Protein AF-A0A562LCC7-F1 (afdb_monomer_lite)

Structure (mmCIF, N/CA/C/O backbone):
data_AF-A0A562LCC7-F1
#
_entry.id   AF-A0A562LCC7-F1
#
loop_
_atom_site.group_PDB
_atom_site.id
_atom_site.type_symbol
_atom_site.label_atom_id
_atom_site.label_alt_id
_atom_site.label_comp_id
_atom_site.label_asym_id
_atom_site.label_entity_id
_atom_site.label_seq_id
_atom_site.pdbx_PDB_ins_code
_atom_site.Cartn_x
_atom_site.Cartn_y
_atom_site.Cartn_z
_atom_site.occupancy
_atom_site.B_iso_or_equiv
_atom_site.auth_seq_id
_atom_site.auth_comp_id
_atom_site.auth_asym_id
_atom_site.auth_atom_id
_atom_site.pdbx_PDB_model_num
ATOM 1 N N . MET A 1 1 ? -17.435 6.378 -4.407 1.00 71.06 1 MET A N 1
ATOM 2 C CA . MET A 1 1 ? -16.323 6.685 -3.482 1.00 71.06 1 MET A CA 1
ATOM 3 C C . MET A 1 1 ? -16.244 5.598 -2.419 1.00 71.06 1 MET A C 1
ATOM 5 O O . MET A 1 1 ? -17.303 5.247 -1.898 1.00 71.06 1 MET A O 1
ATOM 9 N N . PRO A 1 2 ? -15.059 5.020 -2.147 1.00 78.81 2 PRO A N 1
ATOM 10 C CA . PRO A 1 2 ? -14.883 4.015 -1.097 1.00 78.81 2 PRO A CA 1
ATOM 11 C C . PRO A 1 2 ? -15.195 4.622 0.275 1.00 78.81 2 PRO A C 1
ATOM 13 O O . PRO A 1 2 ? -14.835 5.766 0.543 1.00 78.81 2 PRO A O 1
ATOM 16 N N . LYS A 1 3 ? -15.900 3.869 1.126 1.00 86.50 3 LYS A N 1
ATOM 17 C CA . LYS A 1 3 ? -16.398 4.354 2.428 1.00 86.50 3 LYS A CA 1
ATOM 18 C C . LYS A 1 3 ? -15.525 3.927 3.609 1.00 86.50 3 LYS A C 1
ATOM 20 O O . LYS A 1 3 ? -15.708 4.428 4.711 1.00 86.50 3 LYS A O 1
ATOM 25 N N . THR A 1 4 ? -14.598 2.994 3.390 1.00 88.81 4 THR A N 1
ATOM 26 C CA . THR A 1 4 ? -13.696 2.458 4.419 1.00 88.81 4 THR A CA 1
ATOM 27 C C . THR A 1 4 ? -12.280 2.292 3.870 1.00 88.81 4 THR A C 1
ATOM 29 O O . THR A 1 4 ? -12.093 2.137 2.661 1.00 88.81 4 THR A O 1
ATOM 32 N N . LEU A 1 5 ? -11.278 2.271 4.757 1.00 88.56 5 LEU A N 1
ATOM 33 C CA . LEU A 1 5 ? -9.874 2.034 4.385 1.00 88.56 5 LEU A CA 1
ATOM 34 C C . LEU A 1 5 ? -9.678 0.686 3.677 1.00 88.56 5 LEU A C 1
ATOM 36 O O . LEU A 1 5 ? -8.919 0.599 2.718 1.00 88.56 5 LEU A O 1
ATOM 40 N N . VAL A 1 6 ? -10.429 -0.343 4.079 1.00 87.88 6 VAL A N 1
ATOM 41 C CA . VAL A 1 6 ? -10.408 -1.669 3.440 1.00 87.88 6 VAL A CA 1
ATOM 42 C C . VAL A 1 6 ? -10.953 -1.608 2.010 1.00 87.88 6 VAL A C 1
ATOM 44 O O . VAL A 1 6 ? -10.360 -2.182 1.097 1.00 87.88 6 VAL A O 1
ATOM 47 N N . GLN A 1 7 ? -12.052 -0.879 1.787 1.00 90.19 7 GLN A N 1
ATOM 48 C CA . GLN A 1 7 ? -12.599 -0.681 0.441 1.00 90.19 7 GLN A CA 1
ATOM 49 C C . GLN A 1 7 ? -11.641 0.126 -0.438 1.00 90.19 7 GLN A C 1
ATOM 51 O O . GLN A 1 7 ? -11.449 -0.215 -1.603 1.00 90.19 7 GLN A O 1
ATOM 56 N N . PHE A 1 8 ? -11.010 1.160 0.124 1.00 92.00 8 PHE A N 1
ATOM 57 C CA . PHE A 1 8 ? -10.007 1.955 -0.578 1.00 92.00 8 PHE A CA 1
ATOM 58 C C . PHE A 1 8 ? -8.798 1.098 -0.976 1.00 92.00 8 PHE A C 1
ATOM 60 O O . PHE A 1 8 ? -8.390 1.122 -2.135 1.00 92.00 8 PHE A O 1
ATOM 67 N N . ARG A 1 9 ? -8.281 0.273 -0.058 1.00 92.50 9 ARG A N 1
ATOM 68 C CA . ARG A 1 9 ? -7.190 -0.677 -0.318 1.00 92.50 9 ARG A CA 1
ATOM 69 C C . ARG A 1 9 ? -7.522 -1.632 -1.461 1.00 92.50 9 ARG A C 1
ATOM 71 O O . ARG A 1 9 ? -6.736 -1.768 -2.390 1.00 92.50 9 ARG A O 1
ATOM 78 N N . ALA A 1 10 ? -8.696 -2.263 -1.418 1.00 92.50 10 ALA A N 1
ATOM 79 C CA . ALA A 1 10 ? -9.124 -3.212 -2.445 1.00 92.50 10 ALA A CA 1
ATOM 80 C C . ALA A 1 10 ? -9.308 -2.548 -3.818 1.00 92.50 10 ALA A C 1
ATOM 82 O O . ALA A 1 10 ? -8.964 -3.135 -4.843 1.00 92.50 10 ALA A O 1
ATOM 83 N N . GLN A 1 11 ? -9.832 -1.320 -3.847 1.00 94.50 11 GLN A N 1
ATOM 84 C CA . GLN A 1 11 ? -10.007 -0.576 -5.090 1.00 94.50 11 GLN A CA 1
ATOM 85 C C . GLN A 1 11 ? -8.661 -0.178 -5.710 1.00 94.50 11 GLN A C 1
ATOM 87 O O . GLN A 1 11 ? -8.487 -0.323 -6.917 1.00 94.50 11 GLN A O 1
ATOM 92 N N . ASN A 1 12 ? -7.704 0.272 -4.895 1.00 93.25 12 ASN A N 1
ATOM 93 C CA . ASN A 1 12 ? -6.360 0.604 -5.368 1.00 93.25 12 ASN A CA 1
ATOM 94 C C . ASN A 1 12 ? -5.582 -0.637 -5.805 1.00 93.25 12 ASN A C 1
ATOM 96 O O . ASN A 1 12 ? -4.899 -0.572 -6.815 1.00 93.25 12 ASN A O 1
ATOM 100 N N . LEU A 1 13 ? -5.727 -1.773 -5.115 1.00 93.75 13 LEU A N 1
ATOM 101 C CA . LEU A 1 13 ? -5.094 -3.023 -5.538 1.00 93.75 13 LEU A CA 1
ATOM 102 C C . LEU A 1 13 ? -5.513 -3.406 -6.962 1.00 93.75 13 LEU A C 1
ATOM 104 O O . LEU A 1 13 ? -4.655 -3.607 -7.812 1.00 93.75 13 LEU A O 1
ATOM 108 N N . ARG A 1 14 ? -6.822 -3.404 -7.245 1.00 94.19 14 ARG A N 1
ATOM 109 C CA . ARG A 1 14 ? -7.340 -3.693 -8.593 1.00 94.19 14 ARG A CA 1
ATOM 110 C C . ARG A 1 14 ? -6.819 -2.714 -9.643 1.00 94.19 14 ARG A C 1
ATOM 112 O O . ARG A 1 14 ? -6.567 -3.106 -10.774 1.00 94.19 14 ARG A O 1
ATOM 119 N N . LEU A 1 15 ? -6.679 -1.439 -9.278 1.00 94.88 15 LEU A N 1
ATOM 120 C CA . LEU A 1 15 ? -6.130 -0.424 -10.173 1.00 94.88 15 LEU A CA 1
ATOM 121 C C . LEU A 1 15 ? -4.639 -0.669 -10.446 1.00 94.88 15 LEU A C 1
ATOM 123 O O . LEU A 1 15 ? -4.203 -0.589 -11.588 1.00 94.88 15 LEU A O 1
ATOM 127 N N . LEU A 1 16 ? -3.862 -0.999 -9.417 1.00 94.31 16 LEU A N 1
ATOM 128 C CA . LEU A 1 16 ? -2.432 -1.276 -9.537 1.00 94.31 16 LEU A CA 1
ATOM 129 C C . LEU A 1 16 ? -2.159 -2.545 -10.351 1.00 94.31 16 LEU A C 1
ATOM 131 O O . LEU A 1 16 ? -1.238 -2.549 -11.157 1.00 94.31 16 LEU A O 1
ATOM 135 N N . GLU A 1 17 ? -2.991 -3.577 -10.211 1.00 93.06 17 GLU A N 1
ATOM 136 C CA . GLU A 1 17 ? -2.936 -4.782 -11.052 1.00 93.06 17 GLU A CA 1
ATOM 137 C C . GLU A 1 17 ? -3.179 -4.470 -12.539 1.00 93.06 17 GLU A C 1
ATOM 139 O O . GLU A 1 17 ? -2.615 -5.132 -13.404 1.00 93.06 17 GLU A O 1
ATOM 144 N N . GLN A 1 18 ? -3.986 -3.449 -12.849 1.00 94.81 18 GLN A N 1
ATOM 145 C CA . GLN A 1 18 ? -4.239 -3.010 -14.227 1.00 94.81 18 GLN A CA 1
ATOM 146 C C . GLN A 1 18 ? -3.136 -2.102 -14.779 1.00 94.81 18 GLN A C 1
ATOM 148 O O . GLN A 1 18 ? -2.823 -2.177 -15.964 1.00 94.81 18 GLN A O 1
ATOM 153 N N . LEU A 1 19 ? -2.575 -1.221 -13.946 1.00 93.81 19 LEU A N 1
ATOM 154 C CA . LEU A 1 19 ? -1.560 -0.248 -14.363 1.00 93.81 19 LEU A CA 1
ATOM 155 C C . LEU A 1 19 ? -0.148 -0.836 -14.403 1.00 93.81 19 LEU A C 1
ATOM 157 O O . LEU A 1 19 ? 0.669 -0.409 -15.215 1.00 93.81 19 LEU A O 1
ATOM 161 N N . CYS A 1 20 ? 0.146 -1.785 -13.516 1.00 92.25 20 CYS A N 1
ATOM 162 C CA . CYS A 1 20 ? 1.472 -2.368 -13.337 1.00 92.25 20 CYS A CA 1
ATOM 163 C C . CYS A 1 20 ? 1.407 -3.908 -13.310 1.00 92.25 20 CYS A C 1
ATOM 165 O O . CYS A 1 20 ? 1.872 -4.512 -12.340 1.00 92.25 20 CYS A O 1
ATOM 167 N N . PRO A 1 21 ? 0.846 -4.568 -14.345 1.00 90.38 21 PRO A N 1
ATOM 168 C CA . PRO A 1 21 ? 0.717 -6.028 -14.356 1.00 90.38 21 PRO A CA 1
ATOM 169 C C . PRO A 1 21 ? 2.077 -6.743 -14.313 1.00 90.38 21 PRO A C 1
ATOM 171 O O . PRO A 1 21 ? 2.184 -7.833 -13.754 1.00 90.38 21 PRO A O 1
ATOM 174 N N . ASP A 1 22 ? 3.123 -6.109 -14.848 1.00 94.56 22 ASP A N 1
ATOM 175 C CA . ASP A 1 22 ? 4.470 -6.679 -14.954 1.00 94.56 22 ASP A CA 1
ATOM 176 C C . ASP A 1 22 ? 5.348 -6.436 -13.714 1.00 94.56 22 ASP A C 1
ATOM 178 O O . ASP A 1 22 ? 6.457 -6.965 -13.632 1.00 94.56 22 ASP A O 1
ATOM 182 N N . ASP A 1 23 ? 4.868 -5.665 -12.729 1.00 93.44 23 ASP A N 1
ATOM 183 C CA . ASP A 1 23 ? 5.622 -5.353 -11.510 1.00 93.44 23 ASP A CA 1
ATOM 184 C C . ASP A 1 23 ? 4.863 -5.749 -10.228 1.00 93.44 23 ASP A C 1
ATOM 186 O O . ASP A 1 23 ? 4.374 -4.907 -9.461 1.00 93.44 23 ASP A O 1
ATOM 190 N N . PRO A 1 24 ? 4.792 -7.058 -9.925 1.00 92.25 24 PRO A N 1
ATOM 191 C CA . PRO A 1 24 ? 4.195 -7.536 -8.683 1.00 92.25 24 PRO A CA 1
ATOM 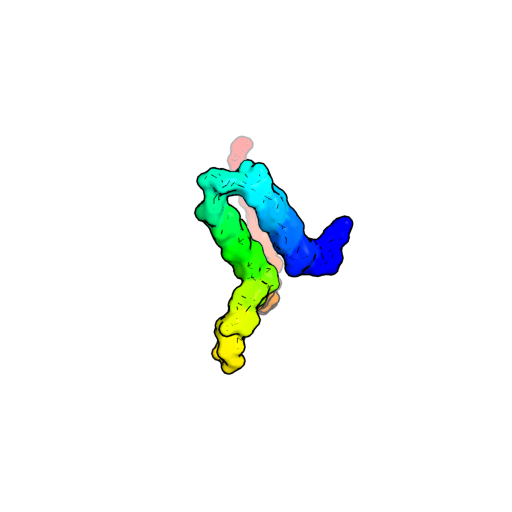192 C C . PRO A 1 24 ? 5.005 -7.134 -7.439 1.00 92.25 24 PRO A C 1
ATOM 194 O O . PRO A 1 24 ? 4.478 -7.191 -6.324 1.00 92.25 24 PRO A O 1
ATOM 197 N N . ALA A 1 25 ? 6.280 -6.756 -7.586 1.00 94.50 25 ALA A N 1
ATOM 198 C CA . ALA A 1 25 ? 7.106 -6.314 -6.466 1.00 94.50 25 ALA A CA 1
ATOM 199 C C . ALA A 1 25 ? 6.667 -4.924 -5.987 1.00 94.50 25 ALA A C 1
ATOM 201 O O . ALA A 1 25 ? 6.506 -4.716 -4.780 1.00 94.50 25 ALA A O 1
ATOM 202 N N . TYR A 1 26 ? 6.378 -4.019 -6.922 1.00 93.81 26 TYR A N 1
ATOM 203 C CA . TYR A 1 26 ? 5.807 -2.709 -6.636 1.00 93.81 26 TYR A CA 1
ATOM 204 C C . TYR A 1 26 ? 4.455 -2.810 -5.922 1.00 93.81 26 TYR A C 1
ATOM 206 O O . TYR A 1 26 ? 4.262 -2.182 -4.879 1.00 93.81 26 TYR A O 1
ATOM 214 N N . ILE A 1 27 ? 3.549 -3.669 -6.404 1.00 93.56 27 ILE A N 1
ATOM 215 C CA . ILE A 1 27 ? 2.228 -3.873 -5.781 1.00 93.56 27 ILE A CA 1
ATOM 216 C C . ILE A 1 27 ? 2.377 -4.336 -4.322 1.00 93.56 27 ILE A C 1
ATOM 218 O O . ILE A 1 27 ? 1.706 -3.820 -3.424 1.00 93.56 27 ILE A O 1
ATOM 222 N N . LYS A 1 28 ? 3.299 -5.269 -4.049 1.00 92.50 28 LYS A N 1
ATOM 223 C CA . LYS A 1 28 ? 3.583 -5.739 -2.681 1.00 92.50 28 LYS A CA 1
ATOM 224 C C . LYS A 1 28 ? 4.161 -4.637 -1.794 1.00 92.50 28 LYS A C 1
ATOM 226 O O . LYS A 1 28 ? 3.759 -4.524 -0.636 1.00 92.50 28 LYS A O 1
ATOM 231 N N . ALA A 1 29 ? 5.089 -3.836 -2.316 1.00 94.75 29 ALA A N 1
ATOM 232 C CA . ALA A 1 29 ? 5.673 -2.717 -1.581 1.00 94.75 29 ALA A CA 1
ATOM 233 C C . ALA A 1 29 ? 4.608 -1.668 -1.226 1.00 94.75 29 ALA A C 1
ATOM 235 O O . ALA A 1 29 ? 4.544 -1.222 -0.079 1.00 94.75 29 ALA A O 1
ATOM 236 N N . TRP A 1 30 ? 3.724 -1.353 -2.175 1.00 94.62 30 TRP A N 1
ATOM 237 C CA . TRP A 1 30 ? 2.611 -0.433 -1.967 1.00 94.62 30 TRP A CA 1
ATOM 238 C C . TRP A 1 30 ? 1.651 -0.933 -0.883 1.00 94.62 30 TRP A C 1
ATOM 240 O O . TRP A 1 30 ? 1.335 -0.190 0.044 1.00 94.62 30 TRP A O 1
ATOM 250 N N . LEU A 1 31 ? 1.241 -2.207 -0.943 1.00 92.12 31 LEU A N 1
ATOM 251 C CA . LEU A 1 31 ? 0.357 -2.807 0.065 1.00 92.12 31 LEU A CA 1
ATOM 252 C C . LEU A 1 31 ? 0.976 -2.768 1.462 1.00 92.12 31 LEU A C 1
ATOM 254 O O . LEU A 1 31 ? 0.301 -2.401 2.420 1.00 92.12 31 LEU A O 1
ATOM 258 N N . LYS A 1 32 ? 2.267 -3.101 1.575 1.00 91.88 32 LYS A N 1
ATOM 259 C CA . LYS A 1 32 ? 2.989 -3.057 2.847 1.00 91.88 32 LYS A CA 1
ATOM 260 C C . LYS A 1 32 ? 2.999 -1.646 3.434 1.00 91.88 32 LYS A C 1
ATOM 262 O O . LYS A 1 32 ? 2.634 -1.465 4.591 1.00 91.88 32 LYS A O 1
ATOM 267 N N . GLN A 1 33 ? 3.378 -0.650 2.635 1.00 92.44 33 GLN A N 1
ATOM 268 C CA . GLN A 1 33 ? 3.420 0.741 3.081 1.00 92.44 33 GLN A CA 1
ATOM 269 C C . GLN A 1 33 ? 2.025 1.250 3.467 1.00 92.44 33 GLN A C 1
ATOM 271 O O . GLN A 1 33 ? 1.874 1.916 4.491 1.00 92.44 33 GLN A O 1
ATOM 276 N N . PHE A 1 34 ? 1.000 0.900 2.685 1.00 92.38 34 PHE A N 1
ATOM 277 C CA . PHE A 1 34 ? -0.385 1.242 2.985 1.00 92.38 34 PHE A CA 1
ATOM 278 C C . PHE A 1 34 ? -0.834 0.641 4.325 1.00 92.38 34 PHE A C 1
ATOM 280 O O . PHE A 1 34 ? -1.393 1.349 5.164 1.00 92.38 34 PHE A O 1
ATOM 287 N N . ASP A 1 35 ? -0.567 -0.644 4.555 1.00 90.38 35 ASP A N 1
ATOM 288 C CA . ASP A 1 35 ? -0.975 -1.339 5.776 1.00 90.38 35 ASP A CA 1
ATOM 289 C C . ASP A 1 35 ? -0.229 -0.812 7.019 1.00 90.38 35 ASP A C 1
ATOM 291 O O . ASP A 1 35 ? -0.827 -0.698 8.091 1.00 90.38 35 ASP A O 1
ATOM 295 N N . GLU A 1 36 ? 1.046 -0.430 6.883 1.00 90.06 36 GLU A N 1
ATOM 296 C CA . GLU A 1 36 ? 1.847 0.200 7.944 1.00 90.06 36 GLU A CA 1
ATOM 297 C C . GLU A 1 36 ? 1.337 1.605 8.301 1.00 90.06 36 GLU A C 1
ATOM 299 O O . GLU A 1 36 ? 1.139 1.910 9.478 1.00 90.06 36 GLU A O 1
ATOM 304 N N . GLN A 1 37 ? 1.074 2.455 7.302 1.00 89.12 37 GLN A N 1
ATOM 305 C CA . GLN A 1 37 ? 0.596 3.829 7.513 1.00 89.12 37 GLN A CA 1
ATOM 306 C C . GLN A 1 37 ? -0.795 3.886 8.146 1.00 89.12 37 GLN A C 1
ATOM 308 O O . GLN A 1 37 ? -1.091 4.805 8.908 1.00 89.12 37 GLN A O 1
ATOM 313 N N . ASN A 1 38 ? -1.640 2.902 7.841 1.00 87.38 38 ASN A N 1
ATOM 314 C CA . ASN A 1 38 ? -3.000 2.822 8.364 1.00 87.38 38 ASN A CA 1
ATOM 315 C C . ASN A 1 38 ? -3.108 1.960 9.632 1.00 87.38 38 ASN A C 1
ATOM 317 O O . ASN A 1 38 ? -4.209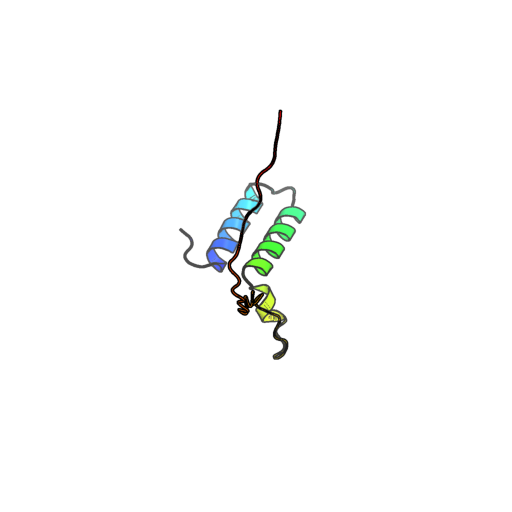 1.764 10.139 1.00 87.38 38 ASN A O 1
ATOM 321 N N . GLY A 1 39 ? -1.989 1.432 10.146 1.00 81.50 39 GLY A N 1
ATOM 322 C CA . GLY A 1 39 ? -1.969 0.615 11.362 1.00 81.50 39 GLY A CA 1
ATOM 323 C C . GLY A 1 39 ? -2.665 -0.744 11.229 1.00 81.50 39 GLY A C 1
ATOM 324 O O . GLY A 1 39 ? -2.913 -1.390 12.242 1.00 81.50 39 GLY A O 1
ATOM 325 N N . ILE A 1 40 ? -2.941 -1.209 10.007 1.00 72.06 40 ILE A N 1
ATOM 326 C CA . ILE A 1 40 ? -3.634 -2.479 9.729 1.00 72.06 40 ILE A CA 1
ATOM 327 C C . ILE A 1 40 ? -2.776 -3.672 10.186 1.00 72.06 40 ILE A C 1
ATOM 329 O O . ILE A 1 40 ? -3.286 -4.642 10.737 1.00 72.06 40 ILE A O 1
ATOM 333 N N . LEU A 1 41 ? -1.451 -3.587 10.020 1.00 62.62 41 LEU A N 1
ATOM 334 C CA . LEU A 1 41 ? -0.509 -4.616 10.485 1.00 62.62 41 LEU A CA 1
ATOM 335 C C . LEU A 1 41 ? -0.216 -4.548 11.994 1.00 62.62 41 LEU A C 1
ATOM 337 O O . LEU A 1 41 ? 0.234 -5.536 12.577 1.00 62.62 41 LEU A O 1
ATOM 341 N N . ALA A 1 42 ? -0.467 -3.403 12.639 1.00 55.53 42 ALA A N 1
ATOM 342 C CA . ALA A 1 42 ? -0.165 -3.214 14.057 1.00 55.53 42 ALA A CA 1
ATOM 343 C C . ALA A 1 42 ? -1.075 -4.060 14.964 1.00 55.53 42 ALA A C 1
ATOM 345 O O . ALA A 1 42 ? -0.658 -4.433 16.058 1.00 55.53 42 ALA A O 1
ATOM 346 N N . GLU A 1 43 ? -2.270 -4.425 14.496 1.00 51.72 43 GLU A N 1
ATOM 347 C CA . GLU A 1 43 ? -3.220 -5.254 15.245 1.00 51.72 43 GLU A CA 1
ATOM 348 C C . GLU A 1 43 ? -2.764 -6.720 15.374 1.00 51.72 43 GLU A C 1
ATOM 350 O O . GLU A 1 43 ? -2.985 -7.346 16.407 1.00 51.72 43 GLU A O 1
ATOM 355 N N . LEU A 1 44 ? -2.044 -7.260 14.380 1.00 50.66 44 LEU A N 1
ATOM 356 C CA . LEU A 1 44 ? -1.595 -8.663 14.375 1.00 50.66 44 LEU A CA 1
ATOM 357 C C . LEU A 1 44 ? -0.373 -8.926 15.271 1.00 50.66 44 LEU A C 1
ATOM 359 O O . LEU A 1 44 ? -0.155 -10.055 15.709 1.00 50.66 44 LEU A O 1
ATOM 363 N N . HIS A 1 45 ? 0.422 -7.894 15.566 1.00 48.97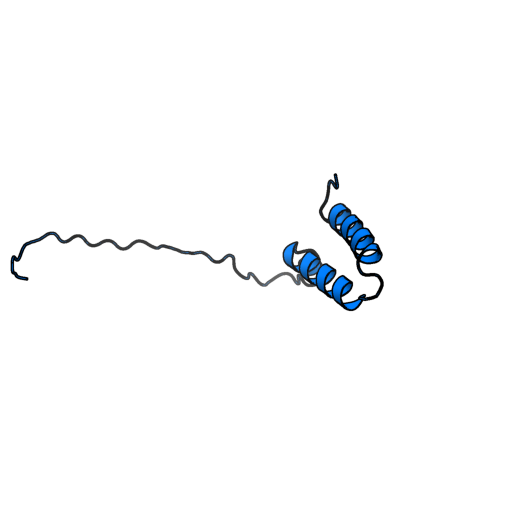 45 HIS A N 1
ATOM 364 C CA . HIS A 1 45 ? 1.615 -7.994 16.416 1.00 48.97 45 HIS A CA 1
ATOM 365 C C . HIS A 1 45 ? 1.491 -7.243 17.748 1.00 48.97 45 HIS A C 1
ATOM 367 O O . HIS A 1 45 ? 2.455 -7.206 18.520 1.00 48.97 45 HIS A O 1
ATOM 373 N N . ALA A 1 46 ? 0.319 -6.682 18.059 1.00 46.16 46 ALA A N 1
ATOM 374 C CA . ALA A 1 46 ? 0.041 -6.075 19.352 1.00 46.16 46 ALA A CA 1
ATOM 375 C C . ALA A 1 46 ? -0.128 -7.155 20.435 1.00 46.16 46 ALA A C 1
ATOM 377 O O . ALA A 1 46 ? -1.217 -7.432 20.931 1.00 46.16 46 ALA A O 1
ATOM 378 N N . LYS A 1 47 ? 0.995 -7.734 20.872 1.00 53.03 47 LYS A N 1
ATOM 379 C CA . LYS A 1 47 ? 1.107 -8.198 22.259 1.00 53.03 47 LYS A CA 1
ATOM 380 C C . LYS A 1 47 ? 0.796 -7.002 23.179 1.00 53.03 47 LYS A C 1
ATOM 382 O O . LYS A 1 47 ? 1.303 -5.905 22.919 1.00 53.03 47 LYS A O 1
ATOM 387 N N . PRO A 1 48 ? -0.003 -7.174 24.246 1.00 49.75 48 PRO A N 1
ATOM 388 C CA . PRO A 1 48 ? -0.388 -6.073 25.115 1.00 49.75 48 PRO A CA 1
ATOM 389 C C . PRO A 1 48 ? 0.835 -5.637 25.923 1.00 49.75 48 PRO A C 1
ATOM 391 O O . PRO A 1 48 ? 1.285 -6.341 26.822 1.00 49.75 48 PRO A O 1
ATOM 394 N N . GLY A 1 49 ? 1.395 -4.480 25.582 1.00 52.16 49 GLY A N 1
ATOM 395 C CA . GLY A 1 49 ? 2.431 -3.841 26.389 1.00 52.16 49 GLY A CA 1
ATOM 396 C C . GLY A 1 49 ? 3.689 -3.468 25.623 1.00 52.16 49 GLY A C 1
ATOM 397 O O . GLY A 1 49 ? 4.749 -4.032 25.869 1.00 52.16 49 GLY A O 1
ATOM 398 N N . LYS A 1 50 ? 3.613 -2.444 24.766 1.00 43.34 50 LYS A N 1
ATOM 399 C CA . LYS A 1 50 ? 4.701 -1.458 24.684 1.00 43.34 50 LYS A CA 1
ATOM 400 C C . LYS A 1 50 ? 4.235 -0.165 24.026 1.00 43.34 50 LYS A C 1
ATOM 402 O O . LYS A 1 50 ? 4.221 -0.021 22.810 1.00 43.34 50 LYS A O 1
ATOM 407 N N . THR A 1 51 ? 3.901 0.799 24.868 1.00 56.09 51 THR A N 1
ATOM 408 C CA . THR A 1 51 ? 3.815 2.223 24.553 1.00 56.09 51 THR A CA 1
ATOM 409 C C . THR A 1 51 ? 5.084 2.678 23.818 1.00 56.09 51 THR A C 1
ATOM 411 O O . THR A 1 51 ? 6.174 2.693 24.386 1.00 56.09 51 THR A O 1
ATOM 414 N N . ARG A 1 52 ? 4.947 3.063 22.548 1.00 52.47 52 ARG A N 1
ATOM 415 C CA . ARG A 1 52 ? 5.857 3.957 21.810 1.00 52.47 52 ARG A CA 1
ATOM 416 C C . ARG A 1 52 ? 4.917 4.848 21.000 1.00 52.47 52 ARG A C 1
ATOM 418 O O . ARG A 1 52 ? 4.333 4.406 20.029 1.00 52.47 52 ARG A O 1
ATOM 425 N N . GLY A 1 53 ? 4.532 6.013 21.491 1.00 45.06 53 GLY A N 1
ATOM 426 C CA . GLY A 1 53 ? 5.430 7.132 21.721 1.00 45.06 53 GLY A CA 1
ATOM 427 C C . GLY A 1 53 ? 5.001 8.219 20.746 1.00 45.06 53 GLY A C 1
ATOM 428 O O . GLY A 1 53 ? 5.700 8.495 19.778 1.00 45.06 53 GLY A O 1
ATOM 429 N N . ALA A 1 54 ? 3.812 8.786 20.976 1.00 53.81 54 ALA A N 1
ATOM 430 C CA . ALA A 1 54 ? 3.462 10.069 20.391 1.00 53.81 54 ALA A CA 1
ATOM 431 C C . ALA A 1 54 ? 4.586 11.033 20.774 1.00 53.81 54 ALA A C 1
ATOM 433 O O . ALA A 1 54 ? 4.915 11.164 21.956 1.00 53.81 54 ALA A O 1
ATOM 434 N N . SER A 1 55 ? 5.230 11.631 19.775 1.00 47.53 55 SER A N 1
ATOM 435 C CA . SER A 1 55 ? 6.310 12.581 19.988 1.00 47.53 55 SER A CA 1
ATOM 436 C C . SER A 1 55 ? 5.728 13.811 20.686 1.00 47.53 55 SER A C 1
ATOM 438 O O . SER A 1 55 ? 5.282 14.761 20.050 1.00 47.53 55 SER A O 1
ATOM 440 N N . ALA A 1 56 ? 5.699 13.769 22.016 1.00 53.09 56 ALA A N 1
ATOM 441 C CA . ALA A 1 56 ? 5.363 14.883 22.873 1.00 53.09 56 ALA A CA 1
ATOM 442 C C . ALA A 1 56 ? 6.453 15.942 22.695 1.00 53.09 56 ALA A C 1
ATOM 444 O O . ALA A 1 56 ? 7.493 15.901 23.354 1.00 53.09 56 ALA A O 1
ATOM 445 N N . ARG A 1 57 ? 6.237 16.907 21.794 1.00 55.28 57 ARG A N 1
ATOM 446 C CA . ARG A 1 57 ? 6.977 18.171 21.837 1.00 55.28 57 ARG A CA 1
ATOM 447 C C . ARG A 1 57 ? 6.495 18.935 23.065 1.00 55.28 5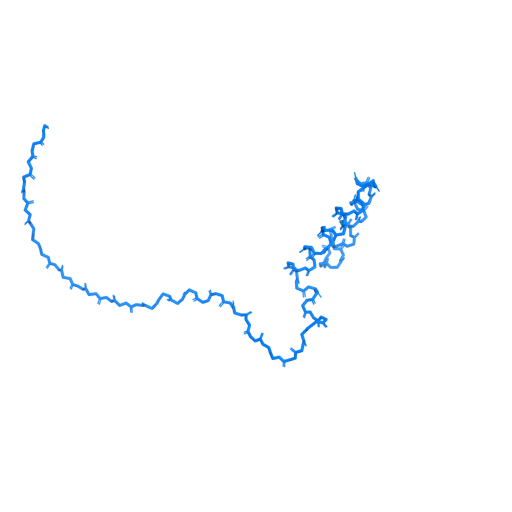7 ARG A C 1
ATOM 449 O O . ARG A 1 57 ? 5.601 19.770 23.013 1.00 55.28 57 ARG A O 1
ATOM 456 N N . LYS A 1 58 ? 7.084 18.566 24.198 1.00 45.97 58 LYS A N 1
ATOM 457 C CA . LYS A 1 58 ? 6.960 19.213 25.496 1.00 45.97 58 LYS A CA 1
ATOM 458 C C . LYS A 1 58 ? 7.757 20.520 25.424 1.00 45.97 58 LYS A C 1
ATOM 460 O O . LYS A 1 58 ? 8.934 20.546 25.763 1.00 45.97 58 LYS A O 1
ATOM 465 N N . ALA A 1 59 ? 7.144 21.598 24.940 1.00 50.12 59 ALA A N 1
ATOM 466 C CA . ALA A 1 59 ? 7.688 22.939 25.129 1.00 50.12 59 ALA A CA 1
ATOM 467 C C . ALA A 1 59 ? 7.395 23.363 26.576 1.00 50.12 59 ALA A C 1
ATOM 469 O O . ALA A 1 59 ? 6.390 24.006 26.869 1.00 50.12 59 ALA A O 1
ATOM 470 N N . ALA A 1 60 ? 8.236 22.907 27.505 1.00 50.09 60 ALA A N 1
ATOM 471 C CA . ALA A 1 60 ? 8.217 23.385 28.876 1.00 50.09 60 ALA A CA 1
ATOM 472 C C . ALA A 1 60 ? 8.935 24.741 28.942 1.00 50.09 60 ALA A C 1
ATOM 474 O O . ALA A 1 60 ? 10.134 24.846 28.706 1.00 50.09 60 ALA A O 1
ATOM 475 N N . SER A 1 61 ? 8.128 25.754 29.240 1.00 56.03 61 SER A N 1
ATOM 476 C CA . SER A 1 61 ? 8.455 27.086 29.744 1.00 56.03 61 SER A CA 1
ATOM 477 C C . SER A 1 61 ? 9.736 27.178 30.587 1.00 56.03 61 SER A C 1
ATOM 479 O O . SER A 1 61 ? 9.915 26.415 31.536 1.00 56.03 61 SER A O 1
ATOM 481 N N . SER A 1 62 ? 10.555 28.201 30.328 1.00 51.34 62 SER A N 1
ATOM 482 C CA . SER A 1 62 ? 11.282 28.896 31.395 1.00 51.34 62 SER A CA 1
ATOM 483 C C . SER A 1 62 ? 11.641 30.310 30.943 1.00 51.34 62 SER A C 1
ATOM 485 O O . SER A 1 62 ? 12.499 30.516 30.087 1.00 51.34 62 SER A O 1
ATOM 487 N N . GLY A 1 63 ? 10.922 31.294 31.477 1.00 51.53 63 GLY A N 1
ATOM 488 C CA . GLY A 1 63 ? 11.215 32.700 31.253 1.00 51.53 63 GLY A CA 1
ATOM 489 C C . GLY A 1 63 ? 12.459 33.167 32.008 1.00 51.53 63 GLY A C 1
ATOM 490 O O . GLY A 1 63 ? 12.752 32.699 33.106 1.00 51.53 63 GLY A O 1
ATOM 491 N N . ARG A 1 64 ? 13.123 34.195 31.475 1.00 51.75 64 ARG A N 1
ATOM 492 C CA . ARG A 1 64 ? 13.715 35.241 32.313 1.00 51.75 64 ARG A CA 1
ATOM 493 C C . ARG A 1 64 ? 13.887 36.541 31.538 1.00 51.75 64 ARG A C 1
ATOM 495 O O . ARG A 1 64 ? 14.686 36.662 30.621 1.00 51.75 64 ARG A O 1
ATOM 502 N N . ILE A 1 65 ? 13.097 37.503 31.987 1.00 53.47 65 ILE A N 1
ATOM 503 C CA . ILE A 1 65 ? 13.284 38.947 31.916 1.00 53.47 65 ILE A CA 1
ATOM 504 C C . ILE A 1 65 ? 14.770 39.326 32.036 1.00 53.47 65 ILE A C 1
ATOM 506 O O . ILE A 1 65 ? 15.425 38.875 32.977 1.00 53.47 65 ILE A O 1
ATOM 510 N N . ARG A 1 66 ? 15.246 40.243 31.181 1.00 53.38 66 ARG A N 1
ATOM 511 C CA . ARG A 1 66 ? 16.035 41.418 31.602 1.00 53.38 66 ARG A CA 1
ATOM 512 C C . ARG A 1 66 ? 16.166 42.445 30.478 1.00 53.38 66 ARG A C 1
ATOM 514 O O . ARG A 1 66 ? 16.899 42.262 29.515 1.00 53.38 66 ARG A O 1
ATOM 521 N N . SER A 1 67 ? 15.461 43.555 30.673 1.00 48.03 67 SER A N 1
ATOM 522 C CA . SER A 1 67 ? 15.803 44.866 30.138 1.00 48.03 67 SER A CA 1
ATOM 523 C C . SER A 1 67 ? 17.294 45.152 30.304 1.00 48.03 67 SER A C 1
ATOM 525 O O . SER A 1 67 ? 17.835 44.920 31.389 1.00 48.03 67 SER A O 1
ATOM 527 N N . SER A 1 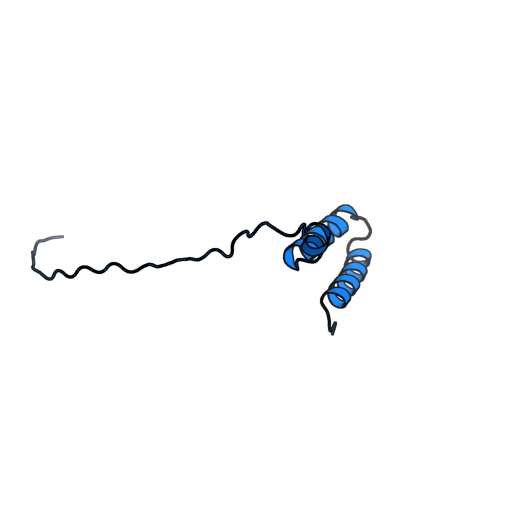68 ? 17.912 45.771 29.298 1.00 46.31 68 SER A N 1
ATOM 528 C CA . SER A 1 68 ? 18.510 47.116 29.396 1.00 46.31 68 SER A CA 1
ATOM 529 C C . SER A 1 68 ? 19.657 47.304 28.400 1.00 46.31 68 SER A C 1
ATOM 531 O O . SER A 1 68 ? 20.641 46.578 28.437 1.00 46.31 68 SER A O 1
ATOM 533 N N . ARG A 1 69 ? 19.557 48.423 27.668 1.00 47.16 69 ARG A N 1
ATOM 534 C CA . ARG A 1 69 ? 20.630 49.416 27.481 1.00 47.16 69 ARG A CA 1
ATOM 535 C C . ARG A 1 69 ? 21.712 49.143 26.419 1.00 47.16 69 ARG A C 1
ATOM 537 O O . ARG A 1 69 ? 22.700 48.475 26.668 1.00 47.16 69 ARG A O 1
ATOM 544 N N . ALA A 1 70 ? 21.498 49.836 25.295 1.00 48.88 70 ALA A N 1
ATOM 545 C CA . ALA A 1 70 ? 22.415 50.716 24.558 1.00 48.88 70 ALA A CA 1
ATOM 546 C C . ALA A 1 70 ? 23.849 50.247 24.253 1.00 48.88 70 ALA A C 1
ATOM 548 O O . ALA A 1 70 ? 24.651 50.081 25.162 1.00 48.88 70 ALA A O 1
ATOM 549 N N . SER A 1 71 ? 24.228 50.310 22.972 1.00 50.25 71 SER A N 1
ATOM 550 C CA . SER A 1 71 ? 25.315 51.201 22.541 1.00 50.25 71 SER A CA 1
ATOM 551 C C . SER A 1 71 ? 25.320 51.380 21.020 1.00 50.25 71 SER A C 1
ATOM 553 O O . SER A 1 71 ? 25.151 50.434 20.261 1.00 50.25 71 SER A O 1
ATOM 555 N N . VAL A 1 72 ? 25.521 52.633 20.628 1.00 54.50 72 VAL A N 1
ATOM 556 C CA . VAL A 1 72 ? 25.856 53.170 19.302 1.00 54.50 72 VAL A CA 1
ATOM 557 C C . VAL A 1 72 ? 27.209 52.658 18.764 1.00 54.50 72 VAL A C 1
ATOM 559 O O . VAL A 1 72 ? 27.990 52.116 19.552 1.00 54.50 72 VAL A O 1
ATOM 562 N N . HIS A 1 73 ? 27.470 52.975 17.477 1.00 44.78 73 HIS A N 1
ATOM 563 C CA . HIS A 1 73 ? 28.689 52.873 16.625 1.00 44.78 73 HIS A CA 1
ATOM 564 C C . HIS A 1 73 ? 28.5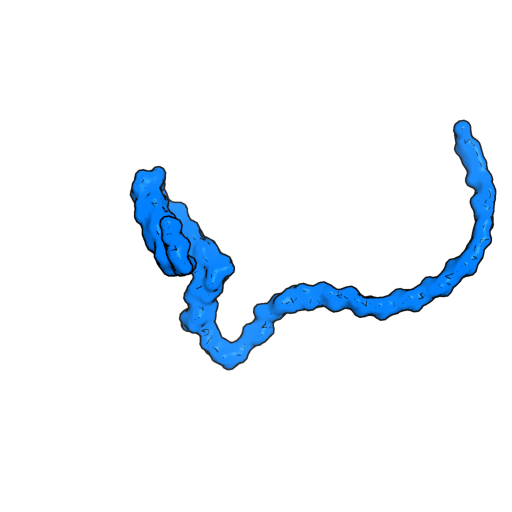99 51.769 15.547 1.00 44.78 73 HIS A C 1
ATOM 566 O O . HIS A 1 73 ? 28.206 50.659 15.867 1.00 44.78 73 HIS A O 1
ATOM 572 N N . SER A 1 74 ? 28.997 51.925 14.277 1.00 44.06 74 SER A N 1
ATOM 573 C CA . SER A 1 74 ? 29.419 53.043 13.411 1.00 44.06 74 SER A CA 1
ATOM 574 C C . SER A 1 74 ? 29.691 52.454 12.000 1.00 44.06 74 SER A C 1
ATOM 576 O O . SER A 1 74 ? 29.991 51.268 11.916 1.00 44.06 74 SER A O 1
ATOM 578 N N . VAL A 1 75 ? 29.652 53.304 10.962 1.00 47.03 75 VAL A N 1
ATOM 579 C CA . VAL A 1 75 ? 30.290 53.234 9.616 1.00 47.03 75 VAL A CA 1
ATOM 580 C C . VAL A 1 75 ? 30.069 52.030 8.679 1.00 47.03 75 VAL A C 1
ATOM 582 O O . VAL A 1 75 ? 30.482 50.911 8.959 1.00 47.03 75 VAL A O 1
ATOM 585 N N . SER A 1 76 ? 29.548 52.318 7.479 1.00 45.22 76 SER A N 1
ATOM 586 C CA . SER A 1 76 ? 30.349 52.572 6.263 1.00 45.22 76 SER A CA 1
ATOM 587 C C . SER A 1 76 ? 29.556 53.408 5.264 1.00 45.22 76 SER A C 1
ATOM 589 O O . SER A 1 76 ? 28.311 53.296 5.271 1.00 45.22 76 SER A O 1
#

Secondary structure (DSSP, 8-state):
---SHHHHHHHHHHHHHHH-TT-HHHHHHHHHHHHHHTTTTHHHH--S----------------------------

pLDDT: mean 71.56, std 20.59, range [43.34, 94.88]

Sequence (76 aa):
MPKTLVQFRAQNLRLLEQLCPDDPAYIKAWLKQFDEQNGILAELHAKPGKTRGASARKAASSGRIRSSRASVHSVS

Organism: NCBI:txid993502

Radius of gyration: 26.55 Å; chains: 1; bounding box: 47×62×47 Å

Foldseek 3Di:
DDPDLVSVLVVVLVVCCVVCVPCVVVSVVVSVVSCVVVCVVVVVPPPPDDDDDDPPPPPDDDDDDDDDDDDDDDDD